Protein AF-B0CBY9-F1 (afdb_monomer)

Solvent-accessible surface area (backbone atoms only — not comparable to full-atom values): 8397 Å² total; per-residue (Å²): 135,95,71,54,63,67,55,52,53,52,46,59,61,64,44,56,91,46,36,69,80,62,36,60,70,74,58,20,58,49,51,52,53,52,48,51,55,59,61,70,55,75,67,91,53,98,58,58,54,58,52,51,53,50,60,44,57,71,39,69,60,50,38,52,51,46,45,40,43,69,74,68,60,44,59,74,88,50,44,66,58,48,56,75,72,54,71,77,71,95,63,77,88,67,80,76,80,58,62,42,25,29,40,88,52,89,94,49,88,55,69,48,68,54,87,51,96,83,60,77,79,57,57,34,91,88,76,71,42,64,43,40,76,66,127

Structure (mmCIF, N/CA/C/O backbone):
data_AF-B0CBY9-F1
#
_entry.id   AF-B0CBY9-F1
#
loop_
_atom_site.group_PDB
_atom_site.id
_atom_site.type_symbol
_atom_site.label_atom_id
_atom_site.label_alt_id
_atom_site.label_comp_id
_atom_site.label_asym_id
_atom_site.label_entity_id
_atom_site.label_seq_id
_atom_site.pdbx_PDB_ins_code
_atom_site.Cartn_x
_atom_site.Cartn_y
_atom_site.Cartn_z
_atom_site.occupancy
_atom_site.B_iso_or_equiv
_atom_site.auth_seq_id
_atom_site.auth_comp_id
_atom_site.auth_asym_id
_atom_site.auth_atom_id
_atom_site.pdbx_PDB_model_num
ATOM 1 N N . MET A 1 1 ? -11.383 7.985 -6.611 1.00 49.25 1 MET A N 1
ATOM 2 C CA . MET A 1 1 ? -11.443 6.997 -5.510 1.00 49.25 1 MET A CA 1
ATOM 3 C C . MET A 1 1 ? -11.038 5.655 -6.094 1.00 49.25 1 MET A C 1
ATOM 5 O O . MET A 1 1 ? -11.706 5.231 -7.025 1.00 49.25 1 MET A O 1
ATOM 9 N N . LYS A 1 2 ? -9.916 5.065 -5.653 1.00 70.94 2 LYS A N 1
ATOM 10 C CA . LYS A 1 2 ? -9.349 3.842 -6.263 1.00 70.94 2 LYS A CA 1
ATOM 11 C C . LYS A 1 2 ? -9.864 2.540 -5.613 1.00 70.94 2 LYS A C 1
ATOM 13 O O . LYS A 1 2 ? -9.790 1.502 -6.249 1.00 70.94 2 LYS A O 1
ATOM 18 N N . TYR A 1 3 ? -10.441 2.610 -4.406 1.00 80.25 3 TYR A N 1
ATOM 19 C CA . TYR A 1 3 ? -10.835 1.440 -3.604 1.00 80.25 3 TYR A CA 1
ATOM 20 C C . TYR A 1 3 ? -12.322 1.445 -3.235 1.00 80.25 3 TYR A C 1
ATOM 22 O O . TYR A 1 3 ? -12.913 2.506 -2.999 1.00 80.25 3 TYR A O 1
ATOM 30 N N . SER A 1 4 ? -12.917 0.257 -3.151 1.00 83.88 4 SER A N 1
ATOM 31 C CA . SER A 1 4 ? -14.295 0.056 -2.707 1.00 83.88 4 SER A CA 1
ATOM 32 C C . SER A 1 4 ? -14.454 0.263 -1.188 1.00 83.88 4 SER A C 1
ATOM 34 O O . SER A 1 4 ? -13.491 0.125 -0.425 1.00 83.88 4 SER A O 1
ATOM 36 N N . PRO A 1 5 ? -15.673 0.567 -0.700 1.00 82.31 5 PRO A N 1
ATOM 37 C CA . PRO A 1 5 ? -15.933 0.720 0.734 1.00 82.31 5 PRO A CA 1
ATOM 38 C C . PRO A 1 5 ? -15.559 -0.511 1.572 1.00 82.31 5 PRO A C 1
ATOM 40 O O . PRO A 1 5 ? -15.113 -0.367 2.711 1.00 82.31 5 PRO A O 1
ATOM 43 N N . ASP A 1 6 ? -15.730 -1.715 1.022 1.00 83.88 6 ASP A N 1
ATOM 44 C CA . ASP A 1 6 ? -15.393 -2.966 1.704 1.00 83.88 6 ASP A CA 1
ATOM 45 C C . ASP A 1 6 ? -13.879 -3.182 1.802 1.00 83.88 6 ASP A C 1
ATOM 47 O O . ASP A 1 6 ? -13.391 -3.583 2.860 1.00 83.88 6 ASP A O 1
ATOM 51 N N . GLU A 1 7 ? -13.129 -2.857 0.746 1.00 88.12 7 GLU A N 1
ATOM 52 C CA . GLU A 1 7 ? -11.662 -2.921 0.744 1.00 88.12 7 GLU A CA 1
ATOM 53 C C . GLU A 1 7 ? -11.059 -1.944 1.752 1.00 88.12 7 GLU A C 1
ATOM 55 O O . GLU A 1 7 ? -10.217 -2.339 2.557 1.00 88.12 7 GLU A O 1
ATOM 60 N N . ILE A 1 8 ? -11.547 -0.699 1.779 1.00 87.69 8 ILE A N 1
ATOM 61 C CA . ILE A 1 8 ? -11.104 0.308 2.753 1.00 87.69 8 ILE A CA 1
ATOM 62 C C . ILE A 1 8 ? -11.391 -0.146 4.182 1.00 87.69 8 ILE A C 1
ATOM 64 O O . ILE A 1 8 ? -10.529 -0.020 5.047 1.00 87.69 8 ILE A O 1
ATOM 68 N N . ARG A 1 9 ? -12.574 -0.714 4.447 1.00 86.38 9 ARG A N 1
ATOM 69 C CA . ARG A 1 9 ? -12.906 -1.235 5.780 1.00 86.38 9 ARG A CA 1
ATOM 70 C C . ARG A 1 9 ? -11.992 -2.396 6.171 1.00 86.38 9 ARG A C 1
ATOM 72 O O . ARG A 1 9 ? -11.522 -2.445 7.303 1.00 86.38 9 ARG A O 1
ATOM 79 N N . LYS A 1 10 ? -11.732 -3.324 5.247 1.00 88.19 10 LYS A N 1
ATOM 80 C CA . LYS A 1 10 ? -10.842 -4.466 5.487 1.00 88.19 10 LYS A CA 1
ATOM 81 C C . LYS A 1 10 ? -9.414 -4.002 5.779 1.00 88.19 10 LYS A C 1
ATOM 83 O O . LYS A 1 10 ? -8.826 -4.468 6.749 1.00 88.19 10 LYS A O 1
ATOM 88 N N . ALA A 1 11 ? -8.894 -3.056 4.997 1.00 89.56 11 ALA A N 1
ATOM 89 C CA . ALA A 1 11 ? -7.580 -2.461 5.218 1.00 89.56 11 ALA A CA 1
ATOM 90 C C . ALA A 1 11 ? -7.509 -1.709 6.556 1.00 89.56 11 ALA A C 1
ATOM 92 O O . ALA A 1 11 ? -6.555 -1.894 7.303 1.00 89.56 11 ALA A O 1
ATOM 93 N N . ALA A 1 12 ? -8.545 -0.936 6.903 1.00 89.06 12 ALA A N 1
ATOM 94 C CA . ALA A 1 12 ? -8.637 -0.216 8.174 1.00 89.06 12 ALA A CA 1
ATOM 95 C C . ALA A 1 12 ? -8.582 -1.150 9.393 1.00 89.06 12 ALA A C 1
ATOM 97 O O . ALA A 1 12 ? -7.977 -0.799 10.397 1.00 89.06 12 ALA A O 1
ATOM 98 N N . ILE A 1 13 ? -9.189 -2.337 9.307 1.00 89.56 13 ILE A N 1
ATOM 99 C CA . ILE A 1 13 ? -9.105 -3.355 10.364 1.00 89.56 13 ILE A CA 1
ATOM 100 C C . ILE A 1 13 ? -7.722 -4.020 10.362 1.00 89.56 13 ILE A C 1
ATOM 102 O O . ILE A 1 13 ? -7.126 -4.218 11.415 1.00 89.56 13 ILE A O 1
ATOM 106 N N . ALA A 1 14 ? -7.196 -4.354 9.183 1.00 92.12 14 ALA A N 1
ATOM 107 C CA . ALA A 1 14 ? -5.936 -5.079 9.055 1.00 92.12 14 ALA A CA 1
ATOM 108 C C . ALA A 1 14 ? -4.708 -4.247 9.465 1.00 92.12 14 ALA A C 1
ATOM 110 O O . ALA A 1 14 ? -3.744 -4.816 9.967 1.00 92.12 14 ALA A O 1
ATOM 111 N N . ILE A 1 15 ? -4.737 -2.922 9.282 1.00 91.12 15 ILE A N 1
ATOM 112 C CA . ILE A 1 15 ? -3.612 -2.035 9.610 1.00 91.12 15 ILE A CA 1
ATOM 113 C C . ILE A 1 15 ? -3.487 -1.749 11.114 1.00 91.12 15 ILE A C 1
ATOM 115 O O . ILE A 1 15 ? -2.384 -1.474 11.576 1.00 91.12 15 ILE A O 1
ATOM 119 N N . GLN A 1 16 ? -4.580 -1.843 11.887 1.00 90.62 16 GLN A N 1
ATOM 120 C CA . GLN A 1 16 ? -4.631 -1.495 13.318 1.00 90.62 16 GLN A CA 1
ATOM 121 C C . GLN A 1 16 ? -3.451 -1.999 14.165 1.00 90.62 16 GLN A C 1
ATOM 123 O O . GLN A 1 16 ? -2.829 -1.168 14.825 1.00 90.62 16 GLN A O 1
ATOM 128 N N . PRO A 1 17 ? -3.090 -3.298 14.153 1.00 91.94 17 PRO A N 1
ATOM 129 C CA . PRO A 1 17 ? -1.999 -3.800 14.992 1.00 91.94 17 PRO A CA 1
ATOM 130 C C . PRO A 1 17 ? -0.617 -3.250 14.605 1.00 91.94 17 PRO A C 1
ATOM 132 O O . PRO A 1 17 ? 0.327 -3.399 15.373 1.00 91.94 17 PRO A O 1
ATOM 135 N N . TYR A 1 18 ? -0.491 -2.617 13.438 1.00 91.56 18 TYR A N 1
ATOM 136 C CA . TYR A 1 18 ? 0.772 -2.125 12.892 1.00 91.56 18 TYR A CA 1
ATOM 137 C C . TYR A 1 18 ? 0.909 -0.598 12.971 1.00 91.56 18 TYR A C 1
ATOM 139 O O . TYR A 1 18 ? 1.980 -0.075 12.675 1.00 91.56 18 TYR A O 1
ATOM 147 N N . ILE A 1 19 ? -0.131 0.140 13.384 1.00 90.44 19 ILE A N 1
ATOM 148 C CA . ILE A 1 19 ? -0.123 1.616 13.394 1.00 90.44 19 ILE A CA 1
ATOM 149 C C . ILE A 1 19 ? 1.006 2.176 14.266 1.00 90.44 19 ILE A C 1
ATOM 151 O O . ILE A 1 19 ? 1.714 3.088 13.838 1.00 90.44 19 ILE A O 1
ATOM 155 N N . ALA A 1 20 ? 1.214 1.601 15.451 1.00 89.81 20 ALA A N 1
ATOM 156 C CA . ALA A 1 20 ? 2.290 1.996 16.360 1.00 89.81 20 ALA A CA 1
ATOM 157 C C . ALA A 1 20 ? 3.702 1.760 15.790 1.00 89.81 20 ALA A C 1
ATOM 159 O O . ALA A 1 20 ? 4.652 2.396 16.237 1.00 89.81 20 ALA A O 1
ATOM 160 N N . GLU A 1 21 ? 3.849 0.861 14.811 1.00 88.62 21 GLU A N 1
ATOM 161 C CA . GLU A 1 21 ? 5.114 0.628 14.103 1.00 88.62 21 GLU A CA 1
ATOM 162 C C . GLU A 1 21 ? 5.265 1.491 12.839 1.00 88.62 21 GLU A C 1
ATOM 164 O O . GLU A 1 21 ? 6.380 1.642 12.340 1.00 88.62 21 GLU A O 1
ATOM 169 N N . LEU A 1 22 ? 4.166 2.043 12.312 1.00 86.94 22 LEU A N 1
ATOM 170 C CA . LEU A 1 22 ? 4.147 2.876 11.103 1.00 86.94 22 LEU A CA 1
ATOM 171 C C . LEU A 1 22 ? 4.339 4.368 11.390 1.00 86.94 22 LEU A C 1
ATOM 173 O O . LEU A 1 22 ? 4.790 5.102 10.509 1.00 86.94 22 LEU A O 1
ATOM 177 N N . LEU A 1 23 ? 3.949 4.823 12.582 1.00 88.00 23 LEU A N 1
ATOM 178 C CA . LEU A 1 23 ? 3.895 6.234 12.958 1.00 88.00 23 LEU A CA 1
ATOM 179 C C . LEU A 1 23 ? 4.507 6.468 14.339 1.00 88.00 23 LEU A C 1
ATOM 181 O O . LEU A 1 23 ? 4.482 5.598 15.206 1.00 88.00 23 LEU A O 1
ATOM 185 N N . ASP A 1 24 ? 4.965 7.696 14.582 1.00 87.44 24 ASP A N 1
ATOM 186 C CA . ASP A 1 24 ? 5.378 8.121 15.919 1.00 87.44 24 ASP A CA 1
ATOM 187 C C . ASP A 1 24 ? 4.218 8.024 16.920 1.00 87.44 24 ASP A C 1
ATOM 189 O O . ASP A 1 24 ? 3.067 8.321 16.589 1.00 87.44 24 ASP A O 1
ATOM 193 N N . ALA A 1 25 ? 4.536 7.718 18.181 1.00 84.38 25 ALA A N 1
ATOM 194 C CA . ALA A 1 25 ? 3.572 7.529 19.269 1.00 84.38 25 ALA A CA 1
ATOM 195 C C . ALA A 1 25 ? 2.395 8.540 19.323 1.00 84.38 25 ALA A C 1
ATOM 197 O O . ALA A 1 25 ? 1.252 8.093 19.446 1.00 84.38 25 ALA A O 1
ATOM 198 N N . PRO A 1 26 ? 2.590 9.874 19.215 1.00 86.75 26 PRO A N 1
ATOM 199 C CA . PRO A 1 26 ? 1.466 10.817 19.246 1.00 86.75 26 PRO A CA 1
ATOM 200 C C . PRO A 1 26 ? 0.543 10.712 18.023 1.00 86.75 26 PRO A C 1
ATOM 202 O O . PRO A 1 26 ? -0.670 10.884 18.159 1.00 86.75 26 PRO A O 1
ATOM 205 N N . ASN A 1 27 ? 1.093 10.422 16.841 1.00 87.25 27 ASN A N 1
ATOM 206 C CA . ASN A 1 27 ? 0.319 10.263 15.610 1.00 87.25 27 ASN A CA 1
ATOM 207 C C . ASN A 1 27 ? -0.378 8.900 15.580 1.00 87.25 27 ASN A C 1
ATOM 209 O O . ASN A 1 27 ? -1.562 8.840 15.260 1.00 87.25 27 ASN A O 1
ATOM 213 N N . ALA A 1 28 ? 0.308 7.840 16.019 1.00 88.50 28 ALA A N 1
ATOM 214 C CA . ALA A 1 28 ? -0.258 6.503 16.162 1.00 88.50 28 ALA A CA 1
ATOM 215 C C . ALA A 1 28 ? -1.495 6.509 17.075 1.00 88.50 28 ALA A C 1
ATOM 217 O O . ALA A 1 28 ? -2.583 6.134 16.647 1.00 88.50 28 ALA A O 1
ATOM 218 N N . GLN A 1 29 ? -1.378 7.068 18.285 1.00 89.50 29 GLN A N 1
ATOM 219 C CA . GLN A 1 29 ? -2.498 7.159 19.233 1.00 89.50 29 GLN A CA 1
ATOM 220 C C . GLN A 1 29 ? -3.656 8.031 18.733 1.00 89.50 29 GLN A C 1
ATOM 222 O O . GLN A 1 29 ? -4.805 7.866 19.157 1.00 89.50 29 GLN A O 1
ATOM 227 N N . ARG A 1 30 ? -3.370 9.045 17.907 1.00 89.88 30 ARG A N 1
ATOM 228 C CA . ARG A 1 30 ? -4.409 9.880 17.291 1.00 89.88 30 ARG A CA 1
ATOM 229 C C . ARG A 1 30 ? -5.161 9.078 16.233 1.00 89.88 30 ARG A C 1
ATOM 231 O O . ARG A 1 30 ? -6.389 9.020 16.292 1.00 89.88 30 ARG A O 1
ATOM 238 N N . LEU A 1 31 ? -4.421 8.429 15.337 1.00 89.25 31 LEU A N 1
ATOM 239 C CA . LEU A 1 31 ? -4.965 7.633 14.247 1.00 89.25 31 LEU A CA 1
ATOM 240 C C . LEU A 1 31 ? -5.777 6.440 14.765 1.00 89.25 31 LEU A C 1
ATOM 242 O O . LEU A 1 31 ? -6.899 6.234 14.312 1.00 89.25 31 LEU A O 1
ATOM 246 N N . GLU A 1 32 ? -5.262 5.703 15.752 1.00 89.62 32 GLU A N 1
ATOM 247 C CA . GLU A 1 32 ? -5.950 4.568 16.384 1.00 89.62 32 GLU A CA 1
ATOM 248 C C . GLU A 1 32 ? -7.308 4.978 16.960 1.00 89.62 32 GLU A C 1
ATOM 250 O O . GLU A 1 32 ? -8.323 4.360 16.643 1.00 89.62 32 GLU A O 1
ATOM 255 N N . ARG A 1 33 ? -7.356 6.074 17.731 1.00 88.75 33 ARG A N 1
ATOM 256 C CA . ARG A 1 33 ? -8.610 6.594 18.303 1.00 88.75 33 ARG A CA 1
ATOM 257 C C . ARG A 1 33 ? -9.609 7.022 17.231 1.00 88.75 33 ARG A C 1
ATOM 259 O O . ARG A 1 33 ? -10.808 6.785 17.371 1.00 88.75 33 ARG A O 1
ATOM 266 N N . GLN A 1 34 ? -9.139 7.674 16.168 1.00 87.75 34 GLN A N 1
ATOM 267 C CA . GLN A 1 34 ? -10.004 8.099 15.067 1.00 87.75 34 GLN A CA 1
ATOM 268 C C . GLN A 1 34 ? -10.534 6.899 14.271 1.00 87.75 34 GLN A C 1
ATOM 270 O O . GLN A 1 34 ? -11.720 6.867 13.941 1.00 87.75 34 GLN A O 1
ATOM 275 N N . LEU A 1 35 ? -9.692 5.893 14.017 1.00 87.56 35 LEU A N 1
ATOM 276 C CA . LEU A 1 35 ? -10.088 4.646 13.364 1.00 87.56 35 LEU A CA 1
ATOM 277 C C . LEU A 1 35 ? -11.105 3.875 14.197 1.00 87.56 35 LEU A C 1
ATOM 279 O O . LEU A 1 35 ? -12.136 3.476 13.665 1.00 87.56 35 LEU A O 1
ATOM 283 N N . GLU A 1 36 ? -10.861 3.705 15.494 1.00 86.19 36 GLU A N 1
ATOM 284 C CA . GLU A 1 36 ? -11.792 3.032 16.399 1.00 86.19 36 GLU A CA 1
ATOM 285 C C . GLU A 1 36 ? -13.147 3.750 16.434 1.00 86.19 36 GLU A C 1
ATOM 287 O O . GLU A 1 36 ? -14.194 3.106 16.334 1.00 86.19 36 GLU A O 1
ATOM 292 N N . GLY A 1 37 ? -13.144 5.086 16.476 1.00 84.50 37 GLY A N 1
ATOM 293 C CA . GLY A 1 37 ? -14.358 5.896 16.406 1.00 84.50 37 GLY A CA 1
ATOM 294 C C . GLY A 1 37 ? -15.144 5.700 15.104 1.00 84.50 37 GLY A C 1
ATOM 295 O O . GLY A 1 37 ? -16.366 5.553 15.144 1.00 84.50 37 GLY A O 1
ATOM 296 N N . LEU A 1 38 ? -14.463 5.655 13.955 1.00 82.62 38 LEU A N 1
ATOM 297 C CA . LEU A 1 38 ? -15.097 5.468 12.644 1.00 82.62 38 LEU A CA 1
ATOM 298 C C . LEU A 1 38 ? -15.557 4.020 12.401 1.00 82.62 38 LEU A C 1
ATOM 300 O O . LEU A 1 38 ? -16.600 3.811 11.782 1.00 82.62 38 LEU A O 1
ATOM 304 N N . LEU A 1 39 ? -14.818 3.025 12.902 1.00 80.31 39 LEU A N 1
ATOM 305 C CA . LEU A 1 39 ? -15.158 1.602 12.788 1.00 80.31 39 LEU A CA 1
ATOM 306 C C . LEU A 1 39 ? -16.298 1.204 13.739 1.00 80.31 39 LEU A C 1
ATOM 308 O O . LEU A 1 39 ? -17.160 0.406 13.367 1.00 80.31 39 LEU A O 1
ATOM 312 N N . SER A 1 40 ? -16.352 1.799 14.936 1.00 77.06 40 SER A N 1
ATOM 313 C CA . SER A 1 40 ? -17.429 1.575 15.912 1.00 77.06 40 SER A CA 1
ATOM 314 C C . SER A 1 40 ? -18.758 2.190 15.471 1.00 77.06 40 SER A C 1
ATOM 316 O O . SER A 1 40 ? -19.820 1.673 15.809 1.00 77.06 40 SER A O 1
ATOM 318 N N . GLN A 1 41 ? -18.730 3.246 14.649 1.00 68.44 41 GLN A N 1
ATOM 319 C CA . GLN A 1 41 ? -19.914 3.853 14.021 1.00 68.44 41 GLN A CA 1
ATOM 320 C C . GLN A 1 41 ? -20.424 3.036 12.817 1.00 68.44 41 GLN A C 1
ATOM 322 O O . GLN A 1 41 ? -20.802 3.573 11.777 1.00 68.44 41 GLN A O 1
ATOM 327 N N . SER A 1 42 ? -20.483 1.715 12.984 1.00 52.47 42 SER A N 1
ATOM 328 C CA . SER A 1 42 ? -20.821 0.665 12.013 1.00 52.47 42 SER A CA 1
ATOM 329 C C . SER A 1 42 ? -22.281 0.668 11.517 1.00 52.47 42 SER A C 1
ATOM 331 O O . SER A 1 42 ? -22.801 -0.348 11.062 1.00 52.47 42 SER A O 1
ATOM 333 N N . SER A 1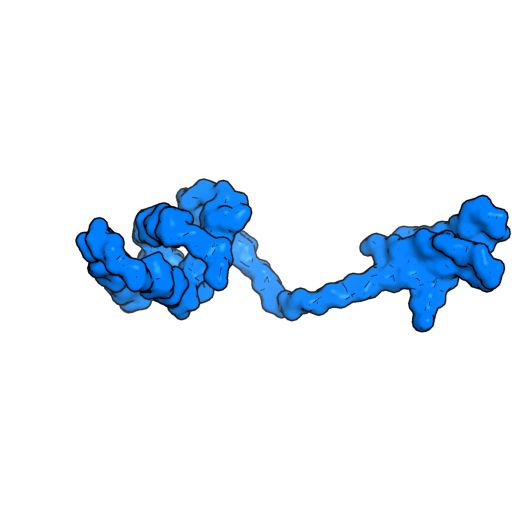 43 ? -22.944 1.827 11.505 1.00 49.59 43 SER A N 1
ATOM 334 C CA . SER A 1 43 ? -24.209 2.035 10.797 1.00 49.59 43 SER A CA 1
ATOM 335 C C . SER A 1 43 ? -23.993 2.948 9.589 1.00 49.59 43 SER A C 1
ATOM 337 O O . SER A 1 43 ? -24.127 4.162 9.670 1.00 49.59 43 SER A O 1
ATOM 339 N N . LEU A 1 44 ? -23.606 2.327 8.469 1.00 51.38 44 LEU A N 1
ATOM 340 C CA . LEU A 1 44 ? -23.979 2.655 7.082 1.00 51.38 44 LEU A CA 1
ATOM 341 C C . LEU A 1 44 ? -24.583 4.056 6.830 1.00 51.38 44 LEU A C 1
ATOM 343 O O . LEU A 1 44 ? -25.684 4.181 6.297 1.00 51.38 44 LEU A O 1
ATOM 347 N N . LYS A 1 45 ? -23.861 5.134 7.138 1.00 55.09 45 LYS A N 1
ATOM 348 C CA . LYS A 1 45 ? -24.122 6.432 6.518 1.00 55.09 45 LYS A CA 1
ATOM 349 C C .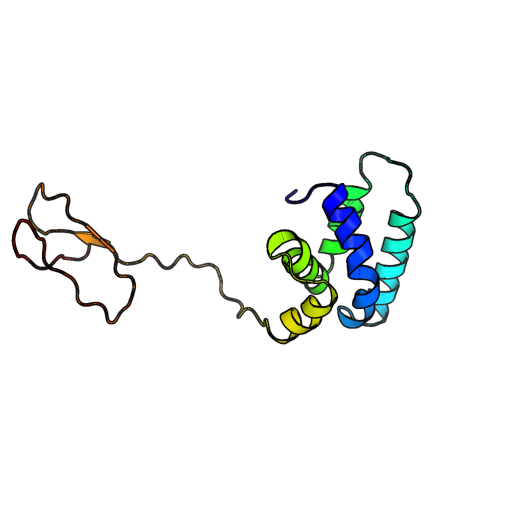 LYS A 1 45 ? -23.182 6.563 5.334 1.00 55.09 45 LYS A C 1
ATOM 351 O O . LYS A 1 45 ? -21.964 6.469 5.479 1.00 55.09 45 LYS A O 1
ATOM 356 N N . GLN A 1 46 ? -23.774 6.730 4.153 1.00 54.38 46 GLN A N 1
ATOM 357 C CA . GLN A 1 46 ? -23.080 7.054 2.909 1.00 54.38 46 GLN A CA 1
ATOM 358 C C . GLN A 1 46 ? -22.103 8.215 3.177 1.00 54.38 46 GLN A C 1
ATOM 360 O O . GLN A 1 46 ? -22.531 9.350 3.347 1.00 54.38 46 GLN A O 1
ATOM 365 N N . GLY A 1 47 ? -20.806 7.917 3.312 1.00 62.62 47 GLY A N 1
ATOM 366 C CA . GLY A 1 47 ? -19.763 8.914 3.595 1.00 62.62 47 GLY A CA 1
ATOM 367 C C . GLY A 1 47 ? -18.666 8.479 4.573 1.00 62.62 47 GLY A C 1
ATOM 368 O O . GLY A 1 47 ? -17.561 9.015 4.501 1.00 62.62 47 GLY A O 1
ATOM 369 N N . SER A 1 48 ? -18.904 7.475 5.428 1.00 72.50 48 SER A N 1
ATOM 370 C CA . SER A 1 48 ? -17.881 7.006 6.388 1.00 72.50 48 SER A CA 1
ATOM 371 C C . SER A 1 48 ? -16.646 6.401 5.708 1.00 72.50 48 SER A C 1
ATOM 373 O O . SER A 1 48 ? -15.526 6.565 6.180 1.00 72.50 48 SER A O 1
ATOM 375 N N . HIS A 1 49 ? -16.823 5.762 4.549 1.00 75.69 49 HIS A N 1
ATOM 376 C CA . HIS A 1 49 ? -15.723 5.210 3.755 1.00 75.69 49 HIS A CA 1
ATOM 377 C C . HIS A 1 49 ? -14.796 6.301 3.197 1.00 75.69 49 HIS A C 1
ATOM 379 O O . HIS A 1 49 ? -13.584 6.110 3.158 1.00 75.69 49 HIS A O 1
ATOM 385 N N . THR A 1 50 ? -15.340 7.458 2.809 1.00 80.25 50 THR A N 1
ATOM 386 C CA . THR A 1 50 ? -14.541 8.603 2.353 1.00 80.25 50 THR A CA 1
ATOM 387 C C . THR A 1 50 ? -13.721 9.176 3.501 1.00 80.25 50 THR A C 1
ATOM 389 O O . THR A 1 50 ? -12.556 9.508 3.313 1.00 80.25 50 THR A O 1
ATOM 392 N N . GLN A 1 51 ? -14.300 9.235 4.704 1.00 83.62 51 GLN A N 1
ATOM 393 C CA . GLN A 1 51 ? -13.593 9.670 5.910 1.00 83.62 51 GLN A CA 1
ATOM 394 C C . GLN A 1 51 ? -12.483 8.690 6.305 1.00 83.62 51 GLN A C 1
ATOM 396 O O . GLN A 1 51 ? -11.375 9.133 6.581 1.00 83.62 51 GLN A O 1
ATOM 401 N N . LEU A 1 52 ? -12.742 7.378 6.260 1.00 84.88 52 LEU A N 1
ATOM 402 C CA . LEU A 1 52 ? -11.720 6.348 6.482 1.00 84.88 52 LEU A CA 1
ATOM 403 C C . LEU A 1 52 ? -10.591 6.448 5.455 1.00 84.88 52 LEU A C 1
ATOM 405 O O . LEU A 1 52 ? -9.423 6.452 5.825 1.00 84.88 52 LEU A O 1
ATOM 409 N N . SER A 1 53 ? -10.933 6.577 4.171 1.00 84.38 53 SER A N 1
ATOM 410 C CA . SER A 1 53 ? -9.939 6.726 3.108 1.00 84.38 53 SER A CA 1
ATOM 411 C C . SER A 1 53 ? -9.100 7.989 3.284 1.00 84.38 53 SER A C 1
ATOM 413 O O . SER A 1 53 ? -7.903 7.941 3.030 1.00 84.38 53 SER A O 1
ATOM 415 N N . HIS A 1 54 ? -9.704 9.106 3.694 1.00 85.81 54 HIS A N 1
ATOM 416 C CA . HIS A 1 54 ? -8.979 10.354 3.922 1.00 85.81 54 HIS A CA 1
ATOM 417 C C . HIS A 1 54 ? -8.073 10.262 5.152 1.00 85.81 54 HIS A C 1
ATOM 419 O O . HIS A 1 54 ? -6.933 10.701 5.103 1.00 85.81 54 HIS A O 1
ATOM 425 N N . LEU A 1 55 ? -8.567 9.670 6.241 1.00 87.25 55 LEU A N 1
ATOM 426 C CA . LEU A 1 55 ? -7.803 9.470 7.471 1.00 87.25 55 LEU A CA 1
ATOM 427 C C . LEU A 1 55 ? -6.569 8.592 7.225 1.00 87.25 55 LEU A C 1
ATOM 429 O O . LEU A 1 55 ? -5.471 8.903 7.667 1.00 87.25 55 LEU A O 1
ATOM 433 N N . LEU A 1 56 ? -6.740 7.508 6.471 1.00 86.19 56 LEU A N 1
ATOM 434 C CA . LEU A 1 56 ? -5.655 6.597 6.123 1.00 86.19 56 LEU A CA 1
ATOM 435 C C . LEU A 1 56 ? -4.667 7.175 5.094 1.00 86.19 56 LEU A C 1
ATOM 437 O O . LEU A 1 56 ? -3.539 6.698 5.003 1.00 86.19 56 LEU A O 1
ATOM 441 N N . ALA A 1 57 ? -5.078 8.189 4.331 1.00 86.44 57 ALA A N 1
ATOM 442 C CA . ALA A 1 57 ? -4.221 8.927 3.405 1.00 86.44 57 ALA A CA 1
ATOM 443 C C . ALA A 1 57 ? -3.544 10.151 4.056 1.00 86.44 57 ALA A C 1
ATOM 445 O O . ALA A 1 57 ? -2.796 10.857 3.388 1.00 86.44 57 ALA A O 1
ATOM 446 N N . GLU A 1 58 ? -3.804 10.427 5.340 1.00 87.25 58 GLU A N 1
ATOM 447 C CA . GLU A 1 58 ? -3.196 11.554 6.064 1.00 87.25 58 GLU A CA 1
ATOM 448 C C . GLU A 1 58 ? -1.688 11.354 6.279 1.00 87.25 58 GLU A C 1
ATOM 450 O O . GLU A 1 58 ? -0.936 12.324 6.374 1.00 87.25 58 GLU A O 1
ATOM 455 N N . HIS A 1 59 ? -1.243 10.096 6.329 1.00 86.62 59 HIS A N 1
ATOM 456 C CA . HIS A 1 59 ? 0.157 9.735 6.492 1.00 86.62 59 HIS A CA 1
ATOM 457 C C . HIS A 1 59 ? 0.647 8.880 5.320 1.00 86.62 59 HIS A C 1
ATOM 459 O O . HIS A 1 59 ? -0.002 7.918 4.909 1.00 86.62 59 HIS A O 1
ATOM 465 N N . GLU A 1 60 ? 1.837 9.199 4.813 1.00 85.38 60 GLU A N 1
ATOM 466 C CA . GLU A 1 60 ? 2.459 8.473 3.700 1.00 85.38 60 GLU A CA 1
ATOM 467 C C . GLU A 1 60 ? 2.700 6.997 4.059 1.00 85.38 60 GLU A C 1
ATOM 469 O O . GLU A 1 60 ? 2.305 6.109 3.309 1.00 85.38 60 GLU A O 1
ATOM 474 N N . SER A 1 61 ? 3.197 6.717 5.273 1.00 87.31 61 SER A N 1
ATOM 475 C CA . SER A 1 61 ? 3.427 5.350 5.764 1.00 87.31 61 SER A CA 1
ATOM 476 C C . SER A 1 61 ? 2.168 4.478 5.741 1.00 87.31 61 SER A C 1
ATOM 478 O O . SER A 1 61 ? 2.237 3.285 5.446 1.00 87.31 61 SER A O 1
ATOM 480 N N . THR A 1 62 ? 1.001 5.048 6.059 1.00 89.62 62 THR A N 1
ATOM 481 C CA . THR A 1 62 ? -0.270 4.308 6.041 1.00 89.62 62 THR A CA 1
ATOM 482 C C . THR A 1 62 ? -0.805 4.152 4.625 1.00 89.62 62 THR A C 1
ATOM 484 O O . THR A 1 62 ? -1.376 3.111 4.303 1.00 89.62 62 THR A O 1
ATOM 487 N N . GLN A 1 63 ? -0.574 5.136 3.756 1.00 89.56 63 GLN A N 1
ATOM 488 C CA . GLN A 1 63 ? -0.916 5.048 2.341 1.00 89.56 63 GLN A CA 1
ATOM 489 C C . GLN A 1 63 ? -0.107 3.955 1.628 1.00 89.56 63 GLN A C 1
ATOM 491 O O . GLN A 1 63 ? -0.691 3.141 0.909 1.00 89.56 63 GLN A O 1
ATOM 496 N N . ASP A 1 64 ? 1.204 3.886 1.865 1.00 88.81 64 ASP A N 1
ATOM 497 C CA . ASP A 1 64 ? 2.061 2.838 1.310 1.00 88.81 64 ASP A CA 1
ATOM 498 C C . ASP A 1 64 ? 1.697 1.456 1.842 1.00 88.81 64 ASP A C 1
ATOM 500 O O . ASP A 1 64 ? 1.613 0.499 1.070 1.00 88.81 64 ASP A O 1
ATOM 504 N N . TRP A 1 65 ? 1.395 1.350 3.139 1.00 91.75 65 TRP A N 1
ATOM 505 C CA . TRP A 1 65 ? 0.910 0.101 3.719 1.00 91.75 65 TRP A CA 1
ATOM 506 C C . TRP A 1 65 ? -0.362 -0.386 3.009 1.00 91.75 65 TRP A C 1
ATOM 508 O O . TRP A 1 65 ? -0.463 -1.553 2.632 1.00 91.75 65 TRP A O 1
ATOM 518 N N . ILE A 1 66 ? -1.322 0.511 2.764 1.00 90.94 66 ILE A N 1
ATOM 519 C CA . ILE A 1 66 ? -2.585 0.173 2.091 1.00 90.94 66 ILE A CA 1
ATOM 520 C C . ILE A 1 66 ? -2.361 -0.210 0.635 1.00 90.94 66 ILE A C 1
ATOM 522 O O . ILE A 1 66 ? -2.995 -1.150 0.161 1.00 90.94 66 ILE A O 1
ATOM 526 N N . ARG A 1 67 ? -1.463 0.484 -0.067 1.00 90.25 67 ARG A N 1
ATOM 527 C CA . ARG A 1 67 ? -1.077 0.143 -1.439 1.00 90.25 67 ARG A CA 1
ATOM 528 C C . ARG A 1 67 ? -0.515 -1.278 -1.503 1.00 90.25 67 ARG A C 1
ATOM 530 O O . ARG A 1 67 ? -0.980 -2.074 -2.314 1.00 90.25 67 ARG A O 1
ATOM 537 N N . LEU A 1 68 ? 0.412 -1.626 -0.608 1.00 90.25 68 LEU A N 1
ATOM 538 C CA . LEU A 1 68 ? 0.984 -2.975 -0.529 1.00 90.25 68 LEU A CA 1
ATOM 539 C C . LEU A 1 68 ? -0.070 -4.035 -0.172 1.00 90.25 68 LEU A C 1
ATOM 541 O O . LEU A 1 68 ? -0.060 -5.134 -0.726 1.00 90.25 68 LEU A O 1
ATOM 545 N N . TYR A 1 69 ? -1.011 -3.702 0.712 1.00 92.06 69 TYR A N 1
ATOM 546 C CA . TYR A 1 69 ? -2.069 -4.618 1.137 1.00 92.06 69 TYR A CA 1
ATOM 547 C C . TYR A 1 69 ? -3.142 -4.857 0.064 1.00 92.06 69 TYR A C 1
ATOM 549 O O . TYR A 1 69 ? -3.559 -5.993 -0.152 1.00 92.06 69 TYR A O 1
ATOM 557 N N . LEU A 1 70 ? -3.619 -3.797 -0.596 1.00 90.44 70 LEU A N 1
ATOM 558 C CA . LEU A 1 70 ? -4.747 -3.865 -1.531 1.00 90.44 70 LEU A CA 1
ATOM 559 C C . LEU A 1 70 ? -4.313 -4.069 -2.984 1.00 90.44 70 LEU A C 1
ATOM 561 O O . LEU A 1 70 ? -4.952 -4.839 -3.695 1.00 90.44 70 LEU A O 1
ATOM 565 N N . GLU A 1 71 ? -3.258 -3.391 -3.439 1.00 89.00 71 GLU A N 1
ATOM 566 C CA . GLU A 1 71 ? -2.811 -3.480 -4.835 1.00 89.00 71 GLU A CA 1
ATOM 567 C C . GLU A 1 71 ? -1.875 -4.674 -5.032 1.00 89.00 71 GLU A C 1
ATOM 569 O O . GLU A 1 71 ? -2.115 -5.519 -5.897 1.00 89.00 71 GLU A O 1
ATOM 57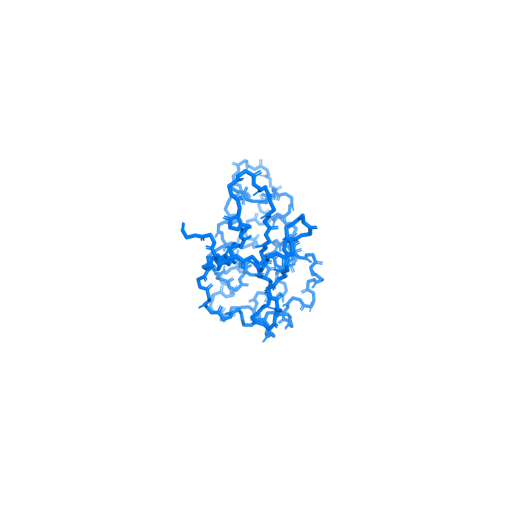4 N N . GLU A 1 72 ? -0.846 -4.784 -4.188 1.00 86.31 72 GLU A N 1
ATOM 575 C CA . GLU A 1 72 ? 0.177 -5.833 -4.295 1.00 86.31 72 GLU A CA 1
ATOM 576 C C . GLU A 1 72 ? -0.175 -7.118 -3.526 1.00 86.31 72 GLU A C 1
ATOM 578 O O . GLU A 1 72 ? 0.524 -8.121 -3.654 1.00 86.31 72 GLU A O 1
ATOM 583 N N . GLN A 1 73 ? -1.280 -7.114 -2.768 1.00 88.06 73 GLN A N 1
ATOM 584 C CA . GLN A 1 73 ? -1.828 -8.279 -2.057 1.00 88.06 73 GLN A CA 1
ATOM 585 C C . GLN A 1 73 ? -0.831 -8.944 -1.091 1.00 88.06 73 GLN A C 1
ATOM 587 O O . GLN A 1 73 ? -0.882 -10.157 -0.866 1.00 88.06 73 GLN A O 1
ATOM 592 N N . TYR A 1 74 ? 0.065 -8.155 -0.489 1.00 86.94 74 TYR A N 1
ATOM 593 C CA . TYR A 1 74 ? 0.986 -8.661 0.526 1.00 86.94 74 TYR A CA 1
ATOM 594 C C . TYR A 1 74 ? 0.231 -9.123 1.787 1.00 86.94 74 TYR A C 1
ATOM 596 O O . TYR A 1 74 ? -0.727 -8.467 2.216 1.00 86.94 74 TYR A O 1
ATOM 604 N N . PRO A 1 75 ? 0.684 -10.207 2.446 1.00 89.44 75 PRO A N 1
ATOM 605 C CA . PRO A 1 75 ? 0.226 -10.556 3.786 1.00 89.44 75 PRO A CA 1
ATOM 606 C C . PRO A 1 75 ? 0.511 -9.415 4.767 1.00 89.44 75 PRO A C 1
ATOM 608 O O . PRO A 1 75 ? 1.622 -8.887 4.798 1.00 89.44 75 PRO A O 1
ATOM 611 N N . ALA A 1 76 ? -0.474 -9.054 5.593 1.00 88.75 76 ALA A N 1
ATOM 612 C CA . ALA A 1 76 ? -0.390 -7.902 6.495 1.00 88.75 76 ALA A CA 1
ATOM 613 C C . ALA A 1 76 ? 0.845 -7.948 7.422 1.00 88.75 76 ALA A C 1
ATOM 615 O O . ALA A 1 76 ? 1.498 -6.926 7.631 1.00 88.75 76 ALA A O 1
ATOM 616 N N . GLU A 1 77 ? 1.210 -9.140 7.906 1.00 89.44 77 GLU A N 1
ATOM 617 C CA . GLU A 1 77 ? 2.386 -9.373 8.757 1.00 89.44 77 GLU A CA 1
ATOM 618 C C . GLU A 1 77 ? 3.743 -9.113 8.083 1.00 89.44 77 GLU A C 1
ATOM 620 O O . GLU A 1 77 ? 4.731 -8.838 8.768 1.00 89.44 77 GLU A O 1
ATOM 625 N N . ASP A 1 78 ? 3.807 -9.179 6.753 1.00 88.88 78 ASP A N 1
ATOM 626 C CA . ASP A 1 78 ? 5.045 -9.014 5.992 1.00 88.88 78 ASP A CA 1
ATOM 627 C C . ASP A 1 78 ? 5.203 -7.604 5.417 1.00 88.88 78 ASP A C 1
ATOM 629 O O . ASP A 1 78 ? 6.317 -7.208 5.066 1.00 88.88 78 ASP A O 1
ATOM 633 N N . ILE A 1 79 ? 4.133 -6.802 5.391 1.00 88.75 79 ILE A N 1
ATOM 634 C CA . ILE A 1 79 ? 4.164 -5.438 4.846 1.00 88.75 79 ILE A CA 1
ATOM 635 C C . ILE A 1 79 ? 5.151 -4.550 5.604 1.00 88.75 79 ILE A C 1
ATOM 637 O O . ILE A 1 79 ? 5.890 -3.799 4.978 1.00 88.75 79 ILE A O 1
ATOM 641 N N . LEU A 1 80 ? 5.245 -4.655 6.933 1.00 86.69 80 LEU A N 1
ATOM 642 C CA . LEU A 1 80 ? 6.224 -3.865 7.695 1.00 86.69 80 LEU A CA 1
ATOM 643 C C . LEU A 1 80 ? 7.669 -4.181 7.294 1.00 86.69 80 LEU A C 1
ATOM 645 O O . LEU A 1 80 ? 8.514 -3.286 7.251 1.00 86.69 80 LEU A O 1
ATOM 649 N N . LYS A 1 81 ? 7.964 -5.446 6.977 1.00 85.19 81 LYS A N 1
ATOM 650 C CA . LYS A 1 81 ? 9.283 -5.836 6.463 1.00 85.19 81 LYS A CA 1
ATOM 651 C C . LYS A 1 81 ? 9.482 -5.279 5.059 1.00 85.19 81 LYS A C 1
ATOM 653 O O . LYS A 1 81 ? 10.540 -4.721 4.788 1.00 85.19 81 LYS A O 1
ATOM 658 N N . ALA A 1 82 ? 8.464 -5.387 4.203 1.00 83.38 82 ALA A N 1
ATOM 659 C CA . ALA A 1 82 ? 8.494 -4.842 2.853 1.00 83.38 82 ALA A CA 1
ATOM 660 C C . ALA A 1 82 ? 8.750 -3.328 2.869 1.00 83.38 82 ALA A C 1
ATOM 662 O O . ALA A 1 82 ? 9.663 -2.891 2.190 1.00 83.38 82 ALA A O 1
ATOM 663 N N . LEU A 1 83 ? 8.065 -2.549 3.711 1.00 82.06 83 LEU A N 1
ATOM 664 C CA . LEU A 1 83 ? 8.265 -1.098 3.853 1.00 82.06 83 LEU A CA 1
ATOM 665 C C . LEU A 1 83 ? 9.663 -0.725 4.359 1.00 82.06 83 LEU A C 1
ATOM 667 O O . LEU A 1 83 ? 10.238 0.261 3.916 1.00 82.06 83 LEU A O 1
ATOM 671 N N . ARG A 1 84 ? 10.246 -1.516 5.268 1.00 76.62 84 ARG A N 1
ATOM 672 C CA . ARG A 1 84 ? 11.620 -1.281 5.755 1.00 76.62 84 ARG A CA 1
ATOM 673 C C . ARG A 1 84 ? 12.682 -1.566 4.691 1.00 76.62 84 ARG A C 1
ATOM 675 O O . ARG A 1 84 ? 13.758 -0.978 4.738 1.00 76.62 84 ARG A O 1
ATOM 682 N N . VAL A 1 85 ? 12.403 -2.487 3.770 1.00 67.62 85 VAL A N 1
ATOM 683 C CA . VAL A 1 85 ? 13.296 -2.845 2.654 1.00 67.62 85 VAL A CA 1
ATOM 684 C C . VAL A 1 85 ? 13.042 -1.953 1.433 1.00 67.62 85 VAL A C 1
ATOM 686 O O . VAL A 1 85 ? 13.964 -1.661 0.672 1.00 67.62 85 VAL A O 1
ATOM 689 N N . TYR A 1 86 ? 11.805 -1.495 1.257 1.00 53.50 86 TYR A N 1
ATOM 690 C CA . TYR A 1 86 ? 11.348 -0.666 0.155 1.00 53.50 86 TYR A CA 1
ATOM 691 C C . TYR A 1 86 ? 11.543 0.812 0.494 1.00 53.50 86 TYR A C 1
ATOM 693 O O . TYR A 1 86 ? 10.653 1.483 1.002 1.00 53.50 86 TYR A O 1
ATOM 701 N N . TYR A 1 87 ? 12.728 1.326 0.175 1.00 54.81 87 TYR A N 1
ATOM 702 C CA . TYR A 1 87 ? 12.936 2.753 -0.047 1.00 54.81 87 TYR A CA 1
ATOM 703 C C . TYR A 1 87 ? 12.778 2.982 -1.555 1.00 54.81 87 TYR A C 1
ATOM 705 O O . TYR A 1 87 ? 13.740 2.741 -2.296 1.00 54.81 87 TYR A O 1
ATOM 713 N N . PRO A 1 88 ? 11.599 3.383 -2.070 1.00 52.69 88 PRO A N 1
ATOM 714 C CA . PRO A 1 88 ? 11.552 3.864 -3.434 1.00 52.69 88 PRO A CA 1
ATOM 715 C C . PRO A 1 88 ? 12.456 5.093 -3.454 1.00 52.69 88 PRO A C 1
ATOM 717 O O . PRO A 1 88 ? 12.249 6.056 -2.714 1.00 52.69 88 PRO A O 1
ATOM 720 N N . LEU A 1 89 ? 13.523 5.038 -4.250 1.00 49.97 89 LEU A N 1
ATOM 721 C CA . LEU A 1 89 ? 14.275 6.248 -4.547 1.00 49.97 89 LEU A CA 1
ATOM 722 C C . LEU A 1 89 ? 13.250 7.276 -5.046 1.00 49.97 89 LEU A C 1
ATOM 724 O O . LEU A 1 89 ? 12.405 6.888 -5.858 1.00 49.97 89 LEU A O 1
ATOM 728 N N . PRO A 1 90 ? 13.279 8.538 -4.579 1.00 43.53 90 PRO A N 1
ATOM 729 C CA . PRO A 1 90 ? 12.401 9.584 -5.086 1.00 43.53 90 PRO A CA 1
ATOM 730 C C . PRO A 1 90 ? 12.759 9.830 -6.555 1.00 43.53 90 PRO A C 1
ATOM 732 O O . PRO A 1 90 ? 13.588 10.667 -6.901 1.00 43.53 90 PRO A O 1
ATOM 735 N N . GLY A 1 91 ? 12.192 9.004 -7.421 1.00 43.69 91 GLY A N 1
ATOM 736 C CA . GLY A 1 91 ? 12.312 9.051 -8.856 1.00 43.69 91 GLY A CA 1
ATOM 737 C C . GLY A 1 91 ? 10.984 9.550 -9.364 1.00 43.69 91 GLY A C 1
ATOM 738 O O . GLY A 1 91 ? 9.984 8.843 -9.296 1.00 43.69 91 GLY A O 1
ATOM 739 N N . ILE A 1 92 ? 10.981 10.782 -9.859 1.00 51.38 92 ILE A N 1
ATOM 740 C CA . ILE A 1 92 ? 9.949 11.257 -10.773 1.00 51.38 92 ILE A CA 1
ATOM 741 C C . ILE A 1 92 ? 9.758 10.141 -11.809 1.00 51.38 92 ILE A C 1
ATOM 743 O O . ILE A 1 92 ? 10.756 9.698 -12.388 1.00 51.38 92 ILE A O 1
ATOM 747 N N . GLU A 1 93 ? 8.523 9.670 -12.013 1.00 53.00 93 GLU A N 1
ATOM 748 C CA . GLU A 1 93 ? 8.144 8.778 -13.117 1.00 53.00 93 GLU A CA 1
ATOM 749 C C . GLU A 1 93 ? 8.362 9.514 -14.450 1.00 53.00 93 GLU A C 1
ATOM 751 O O . GLU A 1 93 ? 7.438 9.893 -15.163 1.00 53.00 93 GLU A O 1
ATOM 756 N N . ASN A 1 94 ? 9.616 9.782 -14.790 1.00 46.31 94 ASN A N 1
ATOM 757 C CA . ASN A 1 94 ? 9.994 10.187 -16.119 1.00 46.31 94 ASN A CA 1
ATOM 758 C C . ASN A 1 94 ? 9.939 8.905 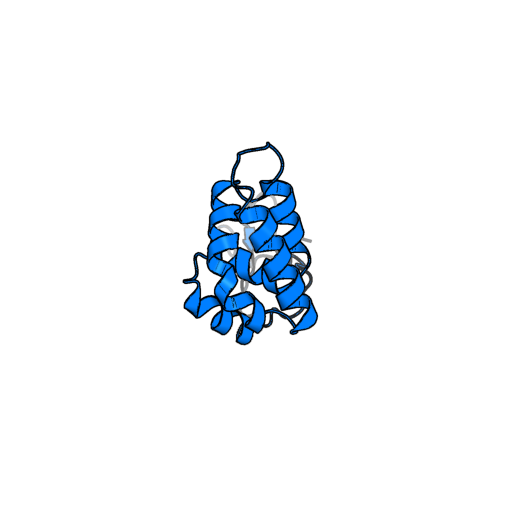-16.935 1.00 46.31 94 ASN A C 1
ATOM 760 O O . ASN A 1 94 ? 10.843 8.073 -16.851 1.00 46.31 94 ASN A O 1
ATOM 764 N N . SER A 1 95 ? 8.853 8.731 -17.685 1.00 51.59 95 SER A N 1
ATOM 765 C CA . SER 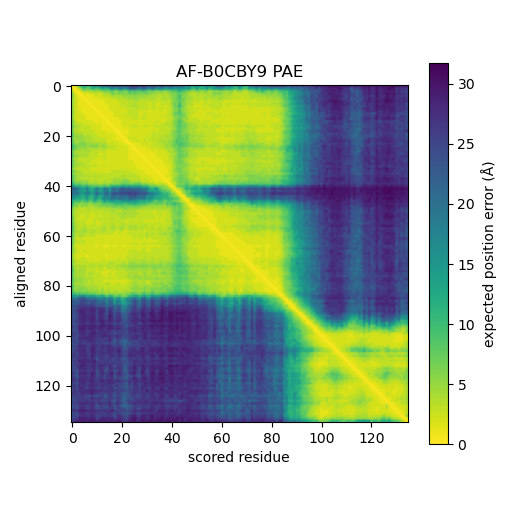A 1 95 ? 8.801 7.768 -18.779 1.00 51.59 95 SER A CA 1
ATOM 766 C C . SER A 1 95 ? 10.033 8.005 -19.648 1.00 51.59 95 SER A C 1
ATOM 768 O O . SER A 1 95 ? 10.106 8.994 -20.376 1.00 51.59 95 SER A O 1
ATOM 770 N N . VAL A 1 96 ? 11.048 7.152 -19.515 1.00 58.28 96 VAL A N 1
ATOM 771 C CA . VAL A 1 96 ? 12.228 7.221 -20.370 1.00 58.28 96 VAL A CA 1
ATOM 772 C C . VAL A 1 96 ? 11.767 6.744 -21.736 1.00 58.28 96 VAL A C 1
ATOM 774 O O . VAL A 1 96 ? 11.498 5.558 -21.921 1.00 58.28 96 VAL A O 1
ATOM 777 N N . GLU A 1 97 ? 11.621 7.670 -22.679 1.00 63.16 97 GLU A N 1
ATOM 778 C CA . GLU A 1 97 ? 11.337 7.320 -24.064 1.00 63.16 97 GLU A CA 1
ATOM 779 C C . GLU A 1 97 ? 12.474 6.432 -24.582 1.00 63.16 97 GLU A C 1
ATOM 781 O O . GLU A 1 97 ? 13.623 6.863 -24.721 1.00 63.16 97 GLU A O 1
ATOM 786 N N . SER A 1 98 ? 12.170 5.155 -24.823 1.00 73.69 98 SER A N 1
ATOM 787 C CA . SER A 1 98 ? 13.096 4.256 -25.504 1.00 73.69 98 SER A CA 1
ATOM 788 C C . SER A 1 98 ? 13.269 4.754 -26.939 1.00 73.69 98 SER A C 1
ATOM 790 O O . SER A 1 98 ? 12.270 4.834 -27.659 1.00 73.69 98 SER A O 1
ATOM 792 N N . PRO A 1 99 ? 14.505 5.041 -27.391 1.00 79.88 99 PRO A N 1
ATOM 793 C CA . PRO A 1 99 ? 14.742 5.503 -28.749 1.00 79.88 99 PRO A CA 1
ATOM 794 C C . PRO A 1 99 ? 14.178 4.505 -29.760 1.00 79.88 99 PRO A C 1
ATOM 796 O O . PRO A 1 99 ? 14.479 3.303 -29.702 1.00 79.88 99 PRO A O 1
ATOM 799 N N . ARG A 1 100 ? 13.347 5.014 -30.668 1.00 88.00 100 ARG A N 1
ATOM 800 C CA . ARG A 1 100 ? 12.789 4.262 -31.787 1.00 88.00 100 ARG A CA 1
ATOM 801 C C . ARG A 1 100 ? 13.783 4.282 -32.942 1.00 88.00 100 ARG A C 1
ATOM 803 O O . ARG A 1 100 ? 14.389 5.309 -33.227 1.00 88.00 100 ARG A O 1
ATOM 810 N N . TYR A 1 101 ? 13.957 3.144 -33.597 1.00 90.50 101 TYR A N 1
ATOM 811 C CA . TYR A 1 101 ? 14.812 2.987 -34.765 1.00 90.50 101 TYR A CA 1
ATOM 812 C C . TYR A 1 101 ? 13.980 2.518 -35.952 1.00 90.50 101 TYR A C 1
ATOM 814 O O . TYR A 1 101 ? 13.212 1.567 -35.820 1.00 90.50 101 TYR A O 1
ATOM 822 N N . ILE A 1 102 ? 14.163 3.150 -37.107 1.00 92.06 102 ILE A N 1
ATOM 823 C CA . ILE A 1 102 ? 13.435 2.879 -38.349 1.00 92.06 102 ILE A CA 1
ATOM 824 C C . ILE A 1 102 ? 14.389 2.535 -39.493 1.00 92.06 102 ILE A C 1
ATOM 826 O O . ILE A 1 102 ? 15.585 2.840 -39.470 1.00 92.06 102 ILE A O 1
ATOM 830 N N . CYS A 1 103 ? 13.869 1.855 -40.511 1.00 91.69 103 CYS A N 1
ATOM 831 C CA . CYS A 1 103 ? 14.626 1.611 -41.732 1.00 91.69 103 CYS A CA 1
ATOM 832 C C . CYS A 1 103 ? 14.788 2.923 -42.525 1.00 91.69 103 CYS A C 1
ATOM 834 O O . CYS A 1 103 ? 13.794 3.612 -42.732 1.00 91.69 103 CYS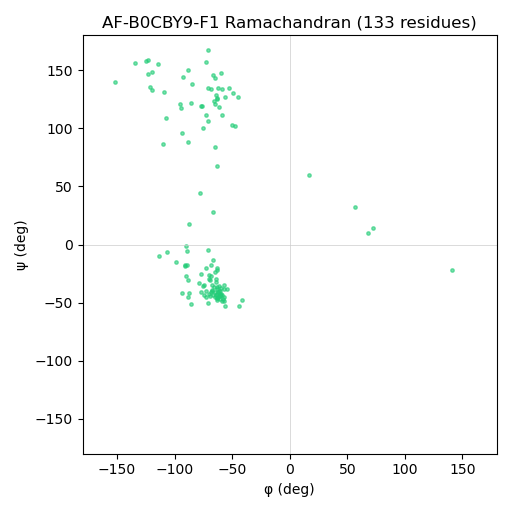 A O 1
ATOM 836 N N . PRO A 1 104 ? 15.991 3.252 -43.039 1.00 90.50 104 PRO A N 1
ATOM 837 C CA . PRO A 1 104 ? 16.211 4.476 -43.820 1.00 90.50 104 PRO A CA 1
ATOM 838 C C . PRO A 1 104 ? 15.573 4.452 -45.221 1.00 90.50 104 PRO A C 1
ATOM 840 O O . PRO A 1 104 ? 15.672 5.429 -45.957 1.00 90.50 104 PRO A O 1
ATOM 843 N N . VAL A 1 105 ? 14.983 3.328 -45.642 1.00 89.56 105 VAL A N 1
ATOM 844 C CA . VAL A 1 105 ? 14.356 3.199 -46.961 1.00 89.56 105 VAL A CA 1
ATOM 845 C C . VAL A 1 105 ? 12.918 3.702 -46.897 1.00 89.56 105 VAL A C 1
ATOM 847 O O . VAL A 1 105 ? 12.091 3.153 -46.169 1.00 89.56 105 VAL A O 1
ATOM 850 N N . GLU A 1 106 ? 12.617 4.700 -47.726 1.00 81.12 106 GLU A N 1
ATOM 851 C CA . GLU A 1 106 ? 11.269 5.231 -47.931 1.00 81.12 106 GLU A CA 1
ATOM 852 C C . GLU A 1 106 ? 10.257 4.102 -48.192 1.00 81.12 106 GLU A C 1
ATOM 854 O O . GLU A 1 106 ? 10.465 3.255 -49.064 1.00 81.12 106 GLU A O 1
ATOM 859 N N . LYS A 1 107 ? 9.132 4.116 -47.462 1.00 84.00 107 LYS A N 1
ATOM 860 C CA . LYS A 1 107 ? 8.053 3.100 -47.494 1.00 84.00 107 LYS A CA 1
ATOM 861 C C . LYS A 1 107 ? 8.387 1.745 -46.847 1.00 84.00 107 LYS A C 1
ATOM 863 O O . LYS A 1 107 ? 7.645 0.781 -47.047 1.00 84.00 107 LYS A O 1
ATOM 868 N N . CYS A 1 108 ? 9.457 1.645 -46.058 1.00 85.25 108 CYS A N 1
ATOM 869 C CA . CYS A 1 108 ? 9.707 0.483 -45.207 1.00 85.25 108 CYS A CA 1
ATOM 870 C C . CYS A 1 108 ? 9.161 0.714 -43.790 1.00 85.25 108 CYS A C 1
ATOM 872 O O . CYS A 1 108 ? 9.655 1.569 -43.065 1.00 85.25 108 CYS A O 1
ATOM 874 N N . ASN A 1 109 ? 8.189 -0.095 -43.363 1.00 85.31 109 ASN A N 1
ATOM 875 C CA . ASN A 1 109 ? 7.537 0.051 -42.052 1.00 85.31 109 ASN A CA 1
ATOM 876 C C . ASN A 1 109 ? 8.265 -0.685 -40.917 1.00 85.31 109 ASN A C 1
ATOM 878 O O . ASN A 1 109 ? 7.656 -0.982 -39.894 1.00 85.31 109 ASN A O 1
ATOM 882 N N . GLN A 1 110 ? 9.535 -1.050 -41.108 1.00 87.06 110 GLN A N 1
ATOM 883 C CA . GLN A 1 110 ? 10.272 -1.757 -40.071 1.00 87.06 110 GLN A CA 1
ATOM 884 C C . GLN A 1 110 ? 10.713 -0.781 -38.987 1.00 87.06 110 GLN A C 1
ATOM 886 O O . GLN A 1 110 ? 11.531 0.104 -39.255 1.00 87.06 110 GLN A O 1
ATOM 891 N N . ASP A 1 111 ? 10.242 -1.015 -37.767 1.00 88.50 111 ASP A N 1
ATOM 892 C CA . ASP A 1 111 ? 10.674 -0.308 -36.576 1.00 88.50 111 ASP A CA 1
ATOM 893 C C . ASP A 1 111 ? 11.172 -1.252 -35.475 1.00 88.50 111 ASP A C 1
ATOM 895 O O . ASP A 1 111 ? 10.917 -2.459 -35.451 1.00 88.50 111 ASP A O 1
ATOM 899 N N . TRP A 1 112 ? 11.986 -0.694 -34.586 1.00 91.00 112 TRP A N 1
ATOM 900 C CA . TRP A 1 112 ? 12.557 -1.399 -33.452 1.00 91.00 112 TRP A CA 1
ATOM 901 C C . TRP A 1 112 ? 12.820 -0.429 -32.304 1.00 91.00 112 TRP A C 1
ATOM 903 O O . TRP A 1 112 ? 13.301 0.681 -32.514 1.00 91.00 112 TRP A O 1
ATOM 913 N N . TYR A 1 113 ? 12.540 -0.861 -31.078 1.00 88.12 113 TYR A N 1
ATOM 914 C CA . TYR A 1 113 ? 12.783 -0.074 -29.873 1.00 88.12 113 TYR A CA 1
ATOM 915 C C . TYR A 1 113 ? 13.931 -0.679 -29.085 1.00 88.12 113 TYR A C 1
ATOM 917 O O . TYR A 1 113 ? 13.938 -1.881 -28.798 1.00 88.12 113 TYR A O 1
ATOM 925 N N . ARG A 1 114 ? 14.880 0.169 -28.690 1.00 84.62 114 ARG A N 1
ATOM 926 C CA . ARG A 1 114 ? 16.019 -0.272 -27.889 1.00 84.62 114 ARG A CA 1
ATOM 927 C C . ARG A 1 114 ? 15.597 -0.486 -26.440 1.00 84.62 114 ARG A C 1
ATOM 929 O O . ARG A 1 114 ? 15.160 0.458 -25.781 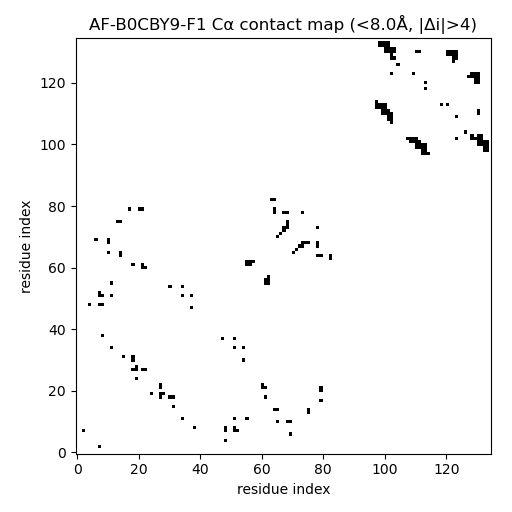1.00 84.62 114 ARG A O 1
ATOM 936 N N . LYS A 1 115 ? 15.743 -1.723 -25.954 1.00 80.50 115 LYS A N 1
ATOM 937 C CA . LYS A 1 115 ? 15.426 -2.101 -24.568 1.00 80.50 115 LYS A CA 1
ATOM 938 C C . LYS A 1 115 ? 16.622 -1.888 -23.645 1.00 80.50 115 LYS A C 1
ATOM 940 O O . LYS A 1 115 ? 16.463 -1.271 -22.600 1.00 80.50 115 LYS A O 1
ATOM 945 N N . ASN A 1 116 ? 17.820 -2.310 -24.062 1.00 78.62 116 ASN A N 1
ATOM 946 C CA . ASN A 1 116 ? 19.058 -2.096 -23.311 1.00 78.62 116 ASN A CA 1
ATOM 947 C C . ASN A 1 116 ? 20.074 -1.274 -24.111 1.00 78.62 116 ASN A C 1
ATOM 949 O O . ASN A 1 116 ? 20.173 -1.381 -25.334 1.00 78.62 116 ASN A O 1
ATOM 953 N N . ARG A 1 117 ? 20.905 -0.484 -23.417 1.00 74.75 117 ARG A N 1
ATOM 954 C CA . ARG A 1 117 ? 22.001 0.282 -24.050 1.00 74.75 117 ARG A CA 1
ATOM 955 C C . ARG A 1 117 ? 23.071 -0.597 -24.701 1.00 74.75 117 ARG A C 1
ATOM 957 O O . ARG A 1 117 ? 23.808 -0.102 -25.551 1.00 74.75 117 ARG A O 1
ATOM 964 N N . GLU A 1 118 ? 23.153 -1.860 -24.308 1.00 81.31 118 GLU A N 1
ATOM 965 C CA . GLU A 1 118 ? 24.117 -2.832 -24.828 1.00 81.31 118 GLU A CA 1
ATOM 966 C C . GLU A 1 118 ? 23.591 -3.580 -26.058 1.00 81.31 118 GLU A C 1
ATOM 968 O O . GLU A 1 118 ? 24.389 -4.114 -26.822 1.00 81.31 118 GLU A O 1
ATOM 973 N N . ASP A 1 119 ? 22.273 -3.560 -26.300 1.00 84.88 119 ASP A N 1
ATOM 974 C CA . ASP A 1 119 ? 21.676 -4.232 -27.454 1.00 84.88 119 ASP A CA 1
ATOM 975 C C . ASP A 1 119 ? 22.211 -3.602 -28.744 1.00 84.88 119 ASP A C 1
ATOM 977 O O . ASP A 1 119 ? 22.112 -2.381 -28.945 1.00 84.88 119 ASP A O 1
ATOM 981 N N . GLU A 1 120 ? 22.767 -4.426 -29.630 1.00 87.81 120 GLU A N 1
ATOM 982 C CA . GLU A 1 120 ? 23.169 -3.971 -30.953 1.00 87.81 120 GLU A CA 1
ATOM 983 C C . GLU A 1 120 ? 21.926 -3.627 -31.785 1.00 87.81 120 GLU A C 1
ATOM 985 O O . GLU A 1 120 ? 20.952 -4.378 -31.826 1.00 87.81 120 GLU A O 1
ATOM 990 N N . ILE A 1 121 ? 21.962 -2.473 -32.456 1.00 89.44 121 ILE A N 1
ATOM 991 C CA . ILE A 1 121 ? 20.872 -2.048 -33.338 1.00 89.44 121 ILE A CA 1
ATOM 992 C C . ILE A 1 121 ? 20.787 -3.036 -34.512 1.00 89.44 121 ILE A C 1
ATOM 994 O O . ILE A 1 121 ? 21.775 -3.166 -35.248 1.00 89.44 121 ILE A O 1
ATOM 998 N N . PRO A 1 122 ? 19.637 -3.704 -34.717 1.00 91.25 122 PRO A N 1
ATOM 999 C CA . PRO A 1 122 ? 19.506 -4.723 -35.744 1.00 91.25 122 PRO A CA 1
ATOM 1000 C C . PRO A 1 122 ? 19.497 -4.119 -37.152 1.00 91.25 122 PRO A C 1
ATOM 1002 O O . PRO A 1 122 ? 19.345 -2.911 -37.361 1.00 91.25 122 PRO A O 1
ATOM 1005 N N . VAL A 1 123 ? 19.643 -4.995 -38.143 1.00 93.19 123 VAL A N 1
ATOM 1006 C CA . VAL A 1 123 ? 19.424 -4.660 -39.552 1.00 93.19 123 VAL A CA 1
ATOM 1007 C C . VAL A 1 123 ? 17.961 -4.865 -39.934 1.00 93.19 123 VAL A C 1
ATOM 1009 O O . VAL A 1 123 ? 17.270 -5.729 -39.395 1.00 93.19 123 VAL A O 1
ATOM 1012 N N . CYS A 1 124 ? 17.485 -4.084 -40.898 1.00 91.25 124 CYS A N 1
ATOM 1013 C CA . CYS A 1 124 ? 16.195 -4.296 -41.530 1.00 91.25 124 CYS A CA 1
ATOM 1014 C C . CYS A 1 124 ? 16.198 -5.658 -42.254 1.00 91.25 124 CYS A C 1
ATOM 1016 O O . CYS A 1 124 ? 17.047 -5.865 -43.124 1.00 91.25 124 CYS A O 1
ATOM 1018 N N . PRO A 1 125 ? 15.239 -6.560 -41.979 1.00 88.75 125 PRO A N 1
ATOM 1019 C CA . PRO A 1 125 ? 15.184 -7.876 -42.617 1.00 88.75 125 PRO A CA 1
ATOM 1020 C C . PRO A 1 125 ? 14.845 -7.804 -44.114 1.00 88.75 125 PRO A C 1
ATOM 1022 O O . PRO A 1 125 ? 15.084 -8.763 -44.839 1.00 88.75 125 PRO A O 1
ATOM 1025 N N . VAL A 1 126 ? 14.297 -6.675 -44.581 1.00 90.12 126 VAL A N 1
ATOM 1026 C CA . VAL A 1 126 ? 13.907 -6.462 -45.985 1.00 90.12 126 VAL A CA 1
ATOM 1027 C C . VAL A 1 126 ? 15.069 -5.921 -46.820 1.00 90.12 126 VAL A C 1
ATOM 1029 O O . VAL A 1 126 ? 15.269 -6.354 -47.950 1.00 90.12 126 VAL A O 1
ATOM 1032 N N . HIS A 1 127 ? 15.844 -4.982 -46.270 1.00 89.12 127 HIS A N 1
ATOM 1033 C CA . HIS A 1 127 ? 16.861 -4.235 -47.023 1.00 89.12 127 HIS A CA 1
ATOM 1034 C C . HIS A 1 127 ? 18.303 -4.536 -46.590 1.00 89.12 127 HIS A C 1
ATOM 1036 O O . HIS A 1 127 ? 19.237 -4.075 -47.237 1.00 89.12 127 HIS A O 1
ATOM 1042 N N . GLY A 1 128 ? 18.508 -5.259 -45.484 1.00 89.00 128 GLY A N 1
ATOM 1043 C CA . GLY A 1 128 ? 19.839 -5.568 -44.943 1.00 89.00 128 GLY A CA 1
ATOM 1044 C C . GLY A 1 128 ? 20.605 -4.355 -44.396 1.00 89.00 128 GLY A C 1
ATOM 1045 O O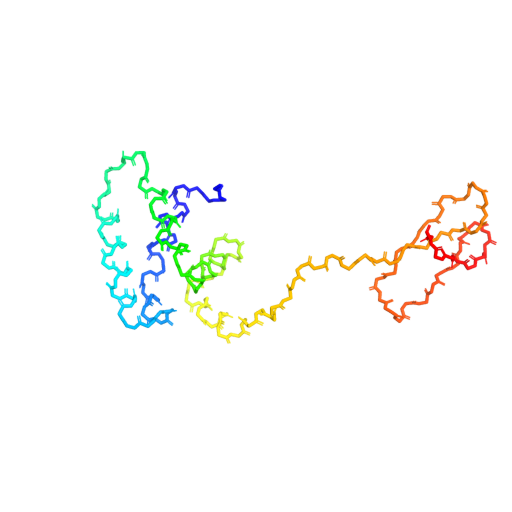 . GLY A 1 128 ? 21.787 -4.466 -44.087 1.00 89.00 128 GLY A O 1
ATOM 1046 N N . LEU A 1 129 ? 19.951 -3.195 -44.275 1.00 89.38 129 LEU A N 1
ATOM 1047 C CA . LEU A 1 129 ? 20.542 -1.949 -43.780 1.00 89.38 129 LEU A CA 1
ATOM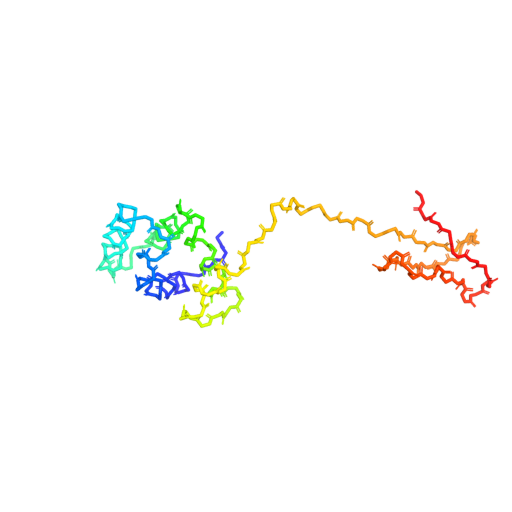 1048 C C . LEU A 1 129 ? 20.334 -1.803 -42.272 1.00 89.38 129 LEU A C 1
ATOM 1050 O O . LEU A 1 129 ? 19.271 -2.157 -41.762 1.00 89.38 129 LEU A O 1
ATOM 1054 N N . LYS A 1 130 ? 21.316 -1.238 -41.563 1.00 91.00 130 LYS A N 1
ATOM 1055 C CA . LYS A 1 130 ? 21.198 -0.934 -40.128 1.00 91.00 130 LYS A CA 1
ATOM 1056 C C . LYS A 1 130 ? 20.072 0.078 -39.896 1.00 91.00 130 LYS A C 1
ATOM 1058 O O . LYS A 1 130 ? 19.973 1.057 -40.637 1.00 91.00 130 LYS A O 1
ATOM 1063 N N . LEU A 1 131 ? 19.221 -0.171 -38.899 1.00 91.31 131 LEU A N 1
ATOM 1064 C CA . LEU A 1 131 ? 18.169 0.781 -38.538 1.00 91.31 131 LEU A CA 1
ATOM 1065 C C . LEU A 1 131 ? 18.795 2.065 -37.968 1.00 91.31 131 LEU A C 1
ATOM 1067 O O . LEU A 1 131 ? 19.833 2.021 -37.303 1.00 91.31 131 LEU A O 1
ATOM 1071 N N . ILE A 1 132 ? 18.167 3.206 -38.237 1.00 91.19 132 ILE A N 1
ATOM 1072 C CA . ILE A 1 132 ? 18.610 4.535 -37.795 1.00 91.19 132 ILE A CA 1
ATOM 1073 C C . ILE A 1 132 ? 17.603 5.121 -36.810 1.00 91.19 132 ILE A C 1
ATOM 1075 O O . ILE A 1 132 ? 16.448 4.716 -36.817 1.00 91.19 132 ILE A O 1
ATOM 1079 N N . ILE A 1 133 ? 18.037 6.034 -35.943 1.00 88.75 133 ILE A N 1
ATOM 1080 C CA . ILE A 1 133 ? 17.150 6.655 -34.952 1.00 88.75 133 ILE A CA 1
ATOM 1081 C C . ILE A 1 133 ? 16.058 7.483 -35.649 1.00 88.75 133 ILE A C 1
ATOM 1083 O O . ILE A 1 133 ? 16.361 8.300 -36.519 1.00 88.75 133 ILE A O 1
ATOM 1087 N N . ASP A 1 134 ? 14.805 7.239 -35.275 1.00 81.12 134 ASP A N 1
ATOM 1088 C CA . ASP A 1 134 ? 13.646 8.047 -35.664 1.00 81.12 134 ASP A CA 1
ATOM 1089 C C . ASP A 1 134 ? 13.750 9.365 -34.880 1.00 81.12 134 ASP A C 1
ATOM 1091 O O . ASP A 1 134 ? 13.740 9.341 -33.647 1.00 81.12 134 ASP A O 1
ATOM 1095 N N . SER A 1 135 ? 14.014 10.472 -35.582 1.00 65.56 135 SER A N 1
ATOM 1096 C CA . SER A 1 135 ? 14.278 11.799 -34.990 1.00 65.56 135 SER A CA 1
ATOM 1097 C C . SER A 1 135 ? 13.024 12.654 -34.923 1.00 65.56 135 SER A C 1
ATOM 1099 O O . SER A 1 135 ? 12.224 12.585 -35.881 1.00 65.56 135 SER A O 1
#

Nearest PDB structures (foldseek):
  5jdk-assembly1_A  TM=2.725E-01  e=9.315E-01  Schizosaccharomyces pombe 972h-
  1ls4-assembly1_A  TM=4.230E-01  e=4.783E+00  Locusta migratoria
  6rz9-assembly1_A  TM=4.874E-01  e=8.092E+00  Homo sapiens
  8ba0-assembly1_V  TM=3.475E-01  e=6.042E+00  Drosophila melanogaster

pLDDT: mean 81.46, std 12.9, range [43.53, 93.19]

Radius of gyration: 24.54 Å; Cα contacts (8 Å, |Δi|>4): 117; chains: 1; bounding box: 48×22×67 Å

Mean predicted aligned error: 14.4 Å

Sequence (135 aa):
MKYSPDEIRKAAIAIQPYIAELLDAPNAQRLERQLEGLLSQSSLKQGSHTQLSHLLAEHESTQDWIRLYLEEQYPAEDILKALRVYYPLPGIENSVESPRYICPVEKCNQDWYRKNREDEIPVCPVHGLKLIIDS

Organism: Acaryochloris marina (strain MBIC 11017) (NCBI:txid329726)

Foldseek 3Di:
DPDDLVLLLVLLVLCLVCLVVQDPPVLSVVLNVVSCVLNVPPPDDPCSSVVSVVSQVPDPSSVQLSCCCPVVVDDSVCSSVVVVVDDPDPDDPPVPPFFKWADPDPPGPDIDGDPDPPDDQDADPVPRHGTHTDD

Secondary structure (DSSP, 8-state):
--S-HHHHHHHHHHHGGGHHHHS-HHHHHHHHHHHHHHHH--S--TTHHHHHHHHHTSSHHHHHHHHHHHTS---HHHHHHHHHH------------PPEEE-SSTT---EEE--STTSPPPBPTTT-PBPEE--